Protein AF-A0A8R1EL65-F1 (afdb_monomer)

pLDDT: mean 80.08, std 17.12, range [37.72, 97.75]

Organism: Caenorhabditis japonica (NCBI:txid281687)

Mean predicted aligned error: 10.36 Å

Secondary structure (DSSP, 8-state):
------TTHHHHHHH---S------SSHHHHHHHHHHHHHHHHHTT-----B--S-HHHHHHS-TTTB----GGGS-TTTS----

Foldseek 3Di:
DDDPDDVCPVVCLLPDDDPDDDDDDPDLVVVLVCVVVVQVVQVVSVHHQFADDDPDVVSVVPDDPRRHHPPCLVPPDPVPNPDDD

Solvent-accessible surface area (backbone atoms only — not comparable to full-atom values): 5674 Å² total; per-residue (Å²): 131,89,73,78,87,52,90,56,51,65,59,46,65,78,66,62,84,76,93,76,85,87,82,86,62,96,44,64,69,51,44,48,46,49,52,55,51,49,48,53,51,30,48,75,69,77,41,79,81,59,61,48,85,67,93,48,67,69,50,50,68,71,50,54,76,85,41,41,45,83,75,57,61,86,74,47,60,76,89,74,45,80,78,83,126

Radius of gyration: 16.79 Å; Cα contacts (8 Å, |Δi|>4): 43; chains: 1; bounding box: 29×28×55 Å

Structure (mmCIF, N/CA/C/O backbone):
data_AF-A0A8R1EL65-F1
#
_entry.id   AF-A0A8R1EL65-F1
#
loop_
_atom_site.group_PDB
_atom_site.id
_atom_site.type_symbol
_atom_site.label_atom_id
_atom_site.label_alt_id
_atom_site.label_comp_id
_atom_site.label_asym_id
_atom_site.label_entity_id
_atom_site.label_seq_id
_atom_site.pdbx_PDB_ins_code
_atom_site.Cartn_x
_atom_site.Cartn_y
_atom_site.Cartn_z
_atom_site.occupancy
_atom_site.B_iso_or_equiv
_atom_site.auth_seq_id
_atom_site.auth_comp_id
_atom_site.auth_asym_id
_atom_site.auth_atom_id
_atom_site.pdbx_PDB_model_num
ATOM 1 N N . MET A 1 1 ? 8.511 14.422 -13.185 1.00 43.06 1 MET A N 1
ATOM 2 C CA . MET A 1 1 ? 9.890 13.914 -13.053 1.00 43.06 1 MET A CA 1
ATOM 3 C C . MET A 1 1 ? 10.275 13.385 -14.425 1.00 43.06 1 MET A C 1
ATOM 5 O O . MET A 1 1 ? 9.759 12.351 -14.824 1.00 43.06 1 MET A O 1
ATOM 9 N N . GLU A 1 2 ? 11.017 14.169 -15.207 1.00 49.41 2 GLU A N 1
ATOM 10 C CA . GLU A 1 2 ? 11.494 13.757 -16.535 1.00 49.41 2 GLU A CA 1
ATOM 11 C C . GLU A 1 2 ? 12.478 12.596 -16.351 1.00 49.41 2 GLU A C 1
ATOM 13 O O . GLU A 1 2 ? 13.576 12.784 -15.833 1.00 49.41 2 GLU A O 1
ATOM 18 N N . MET A 1 3 ? 12.064 11.379 -16.706 1.00 55.38 3 MET A N 1
ATOM 19 C CA . MET A 1 3 ? 12.987 10.253 -16.796 1.00 55.38 3 MET A CA 1
ATOM 20 C C . MET A 1 3 ? 13.733 10.380 -18.121 1.00 55.38 3 MET A C 1
ATOM 22 O O . MET A 1 3 ? 13.124 10.244 -19.180 1.00 55.38 3 MET A O 1
ATOM 26 N N . ALA A 1 4 ? 15.037 10.652 -18.067 1.00 58.09 4 ALA A N 1
ATOM 27 C CA . ALA A 1 4 ? 15.907 10.536 -19.232 1.00 58.09 4 ALA A CA 1
ATOM 28 C C . ALA A 1 4 ? 15.748 9.115 -19.812 1.00 58.09 4 ALA A C 1
ATOM 30 O O . ALA A 1 4 ? 15.978 8.158 -19.067 1.00 58.09 4 ALA A O 1
ATOM 31 N N . PRO A 1 5 ? 15.296 8.941 -21.069 1.00 59.84 5 PRO A N 1
ATOM 32 C CA . PRO A 1 5 ? 14.922 7.636 -21.600 1.00 59.84 5 PRO A CA 1
ATOM 33 C C . PRO A 1 5 ? 16.173 6.867 -22.031 1.00 59.84 5 PRO A C 1
ATOM 35 O O . PRO A 1 5 ? 16.488 6.750 -23.211 1.00 59.84 5 PRO A O 1
ATOM 38 N N . GLU A 1 6 ? 16.906 6.347 -21.054 1.00 77.19 6 GLU A N 1
ATOM 39 C CA . GLU A 1 6 ? 17.956 5.369 -21.299 1.00 77.19 6 GLU A CA 1
ATOM 40 C C . GLU A 1 6 ? 17.312 4.017 -21.615 1.00 77.19 6 GLU A C 1
ATOM 42 O O . GLU A 1 6 ? 16.397 3.572 -20.919 1.00 77.19 6 GLU A O 1
ATOM 47 N N . ALA A 1 7 ? 17.822 3.316 -22.632 1.00 77.31 7 ALA A N 1
ATOM 48 C CA . ALA A 1 7 ? 17.297 2.016 -23.074 1.00 77.31 7 ALA A CA 1
ATOM 49 C C . ALA A 1 7 ? 17.303 0.933 -21.970 1.00 77.31 7 ALA A C 1
ATOM 51 O O . ALA A 1 7 ? 16.686 -0.123 -22.112 1.00 77.31 7 ALA A O 1
ATOM 52 N N . ILE A 1 8 ? 18.024 1.176 -20.872 1.00 82.50 8 ILE A N 1
ATOM 53 C CA . ILE A 1 8 ? 18.088 0.297 -19.705 1.00 82.50 8 ILE A CA 1
ATOM 54 C C . ILE A 1 8 ? 16.921 0.499 -18.723 1.00 82.50 8 ILE A C 1
ATOM 56 O O . ILE A 1 8 ? 16.656 -0.401 -17.932 1.00 82.50 8 ILE A O 1
ATOM 60 N N . ASN A 1 9 ? 16.196 1.620 -18.778 1.00 77.12 9 ASN A N 1
ATOM 61 C CA . ASN A 1 9 ? 15.162 1.965 -17.796 1.00 77.12 9 ASN A CA 1
ATOM 62 C C . ASN A 1 9 ? 14.037 0.928 -17.730 1.00 77.12 9 ASN A C 1
ATOM 64 O O . ASN A 1 9 ? 13.662 0.514 -16.635 1.00 77.12 9 ASN A O 1
ATOM 68 N N . ASP A 1 10 ? 13.562 0.443 -18.879 1.00 75.69 10 ASP A N 1
ATOM 69 C CA . ASP A 1 10 ? 12.521 -0.592 -18.932 1.00 75.69 10 ASP A CA 1
ATOM 70 C C . ASP A 1 10 ? 13.008 -1.904 -18.308 1.00 75.69 10 ASP A C 1
ATOM 72 O O . ASP A 1 10 ? 12.278 -2.566 -17.570 1.00 75.69 10 ASP A O 1
ATOM 76 N N . LYS A 1 11 ? 14.279 -2.261 -18.547 1.00 76.69 11 LYS A N 1
ATOM 77 C CA . LYS A 1 11 ? 14.901 -3.441 -17.932 1.00 76.69 11 LYS A CA 1
ATOM 78 C C . LYS A 1 11 ? 15.057 -3.265 -16.427 1.00 76.69 11 LYS A C 1
ATOM 80 O O . LYS A 1 11 ? 14.825 -4.221 -15.696 1.00 76.69 11 LYS A O 1
ATOM 85 N N . ILE A 1 12 ? 15.430 -2.075 -15.955 1.00 76.81 12 ILE A N 1
ATOM 86 C CA . ILE A 1 12 ? 15.514 -1.781 -14.520 1.00 76.81 12 ILE A CA 1
ATOM 87 C C . ILE A 1 12 ? 14.124 -1.887 -13.895 1.00 76.81 12 ILE A C 1
ATOM 89 O O . ILE A 1 12 ? 13.973 -2.625 -12.932 1.00 76.81 12 ILE A O 1
ATOM 93 N N . ALA A 1 13 ? 13.101 -1.249 -14.466 1.00 71.25 13 ALA A N 1
ATOM 94 C CA . ALA A 1 13 ? 11.735 -1.287 -13.942 1.00 71.25 13 ALA A CA 1
ATOM 95 C C . ALA A 1 13 ? 11.170 -2.716 -13.850 1.00 71.25 13 ALA A C 1
ATOM 97 O O . ALA A 1 13 ? 10.562 -3.068 -12.846 1.00 71.25 13 ALA A O 1
ATOM 98 N N . GLN A 1 14 ? 11.425 -3.565 -14.854 1.00 68.38 14 GLN A N 1
ATOM 99 C CA . GLN A 1 14 ? 10.984 -4.968 -14.855 1.00 68.38 14 GLN A CA 1
ATOM 100 C C . GLN A 1 14 ? 11.722 -5.858 -13.841 1.00 68.38 14 GLN 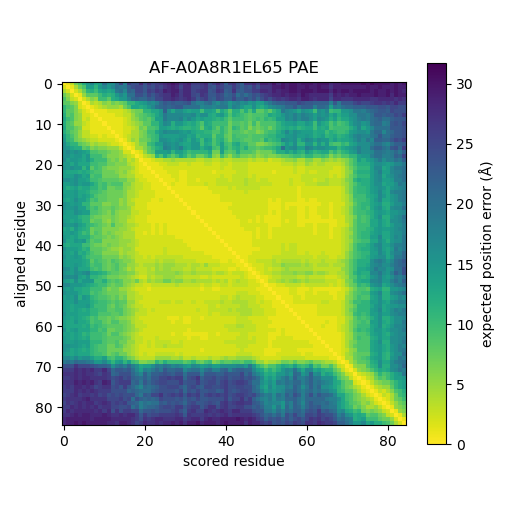A C 1
ATOM 102 O O . GLN A 1 14 ? 11.221 -6.925 -13.496 1.00 68.38 14 GLN A O 1
ATOM 107 N N . ASN A 1 15 ? 12.916 -5.459 -13.393 1.00 67.06 15 ASN A N 1
ATOM 108 C CA . ASN A 1 15 ? 13.774 -6.265 -12.516 1.00 67.06 15 ASN A CA 1
ATOM 109 C C . ASN A 1 15 ? 14.014 -5.624 -11.140 1.00 67.06 15 ASN A C 1
ATOM 111 O O . ASN A 1 15 ? 14.755 -6.179 -10.328 1.00 67.06 15 ASN A O 1
ATOM 115 N N . LEU A 1 16 ? 13.418 -4.463 -10.865 1.00 69.19 16 LEU A N 1
ATOM 116 C CA . LEU A 1 16 ? 13.543 -3.778 -9.589 1.00 69.19 16 LEU A CA 1
ATOM 117 C C . LEU A 1 16 ? 12.591 -4.418 -8.576 1.00 69.19 16 LEU A C 1
ATOM 119 O O . LEU A 1 16 ? 11.373 -4.272 -8.653 1.00 69.19 16 LEU A O 1
ATOM 123 N N . TYR A 1 17 ? 13.162 -5.102 -7.591 1.00 65.06 17 TYR A N 1
ATOM 124 C CA . TYR A 1 17 ? 12.418 -5.648 -6.464 1.00 65.06 17 TYR A CA 1
ATOM 125 C C . TYR A 1 17 ? 12.550 -4.697 -5.279 1.00 65.06 17 TYR A C 1
ATOM 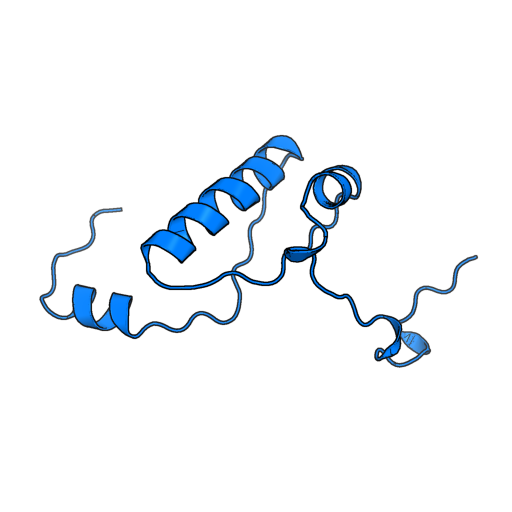127 O O . TYR A 1 17 ? 13.608 -4.596 -4.663 1.00 65.06 17 TYR A O 1
ATOM 135 N N . VAL A 1 18 ? 11.474 -3.971 -4.983 1.00 68.50 18 VAL A N 1
ATOM 136 C CA . VAL A 1 18 ? 11.361 -3.176 -3.758 1.00 68.50 18 VAL A CA 1
ATOM 137 C C . VAL A 1 18 ? 10.609 -4.010 -2.730 1.00 68.50 18 VAL A C 1
ATOM 139 O O . VAL A 1 18 ? 9.457 -4.374 -2.962 1.00 68.50 18 VAL A O 1
ATOM 142 N N . ASP A 1 19 ? 11.253 -4.297 -1.600 1.00 69.75 19 ASP A N 1
ATOM 143 C CA . ASP A 1 19 ? 10.632 -5.083 -0.529 1.00 69.75 19 ASP A CA 1
ATOM 144 C C . ASP A 1 19 ? 9.567 -4.278 0.225 1.00 69.75 19 ASP A C 1
ATOM 146 O O . ASP A 1 19 ? 8.537 -4.832 0.598 1.00 69.75 19 ASP A O 1
ATOM 150 N N . ASN A 1 20 ? 9.787 -2.969 0.416 1.00 85.69 20 ASN A N 1
ATOM 151 C CA . ASN A 1 20 ? 8.900 -2.087 1.175 1.00 85.69 20 ASN A CA 1
ATOM 152 C C . ASN A 1 20 ? 8.828 -0.679 0.576 1.00 85.69 20 ASN A C 1
ATOM 154 O O . ASN A 1 20 ? 9.831 -0.133 0.120 1.00 85.69 20 ASN A O 1
ATOM 158 N N . VAL A 1 21 ? 7.653 -0.058 0.676 1.00 88.00 21 VAL A N 1
ATOM 159 C CA . VAL A 1 21 ? 7.436 1.362 0.377 1.00 88.00 21 VAL A CA 1
ATOM 160 C C . VAL A 1 21 ? 6.868 2.030 1.621 1.00 88.00 21 VAL A C 1
ATOM 162 O O . VAL A 1 21 ? 5.993 1.466 2.278 1.00 88.00 21 VAL A O 1
ATOM 165 N N . LEU A 1 22 ? 7.371 3.221 1.942 1.00 91.25 22 LEU A N 1
ATOM 166 C CA . LEU A 1 22 ? 6.880 4.043 3.041 1.00 91.25 22 LEU A CA 1
ATOM 167 C C . LEU A 1 22 ? 6.258 5.320 2.478 1.00 91.25 22 LEU A C 1
ATOM 169 O O . LEU A 1 22 ? 6.875 5.998 1.659 1.00 91.25 22 LEU A O 1
ATOM 173 N N . PHE A 1 23 ? 5.066 5.645 2.965 1.00 92.81 23 PHE A N 1
ATOM 174 C CA . PHE A 1 23 ? 4.374 6.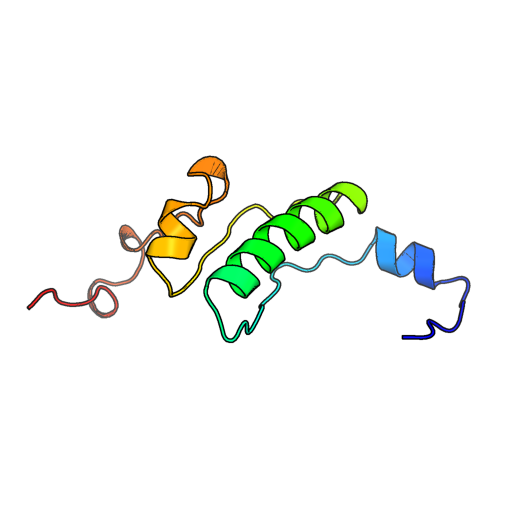900 2.693 1.00 92.81 23 PHE A CA 1
ATOM 175 C C . PHE A 1 23 ? 4.332 7.739 3.973 1.00 92.81 23 PHE A C 1
ATOM 177 O O . PHE A 1 23 ? 4.274 7.187 5.076 1.00 92.81 23 PHE A O 1
ATOM 184 N N . THR A 1 24 ? 4.362 9.062 3.831 1.00 95.31 24 THR A N 1
ATOM 185 C CA . THR A 1 24 ? 4.273 10.016 4.949 1.00 95.31 24 THR A CA 1
ATOM 186 C C . THR A 1 24 ? 3.112 10.994 4.735 1.00 95.31 24 THR A C 1
ATOM 188 O O . THR A 1 24 ? 3.366 12.187 4.574 1.00 95.31 24 THR A O 1
ATOM 191 N N . PRO A 1 25 ? 1.860 10.502 4.685 1.00 95.25 25 PRO A N 1
ATOM 192 C CA . PRO A 1 25 ? 0.689 11.351 4.511 1.00 95.25 25 PRO A CA 1
ATOM 193 C C . PRO A 1 25 ? 0.453 12.217 5.754 1.00 95.25 25 PRO A C 1
ATOM 195 O O . PRO A 1 25 ? 0.689 11.781 6.885 1.00 95.25 25 PRO A O 1
ATOM 198 N N . GLU A 1 26 ? -0.055 13.430 5.557 1.00 95.81 26 GLU A N 1
ATOM 199 C CA . GLU A 1 26 ? -0.411 14.353 6.641 1.00 95.81 26 GLU A CA 1
ATOM 200 C C . GLU A 1 26 ? -1.821 14.083 7.184 1.00 95.81 26 GLU A C 1
ATOM 202 O O . GLU A 1 26 ? -2.150 14.467 8.311 1.00 95.81 26 GLU A O 1
ATOM 207 N N . THR A 1 27 ? -2.667 13.407 6.398 1.00 96.81 27 THR A N 1
ATOM 208 C CA . THR A 1 27 ? -4.071 13.145 6.738 1.00 96.81 27 THR A CA 1
ATOM 209 C C . THR A 1 27 ? -4.482 11.689 6.508 1.00 96.81 27 THR A C 1
ATOM 211 O O . THR A 1 27 ? -3.877 10.956 5.727 1.00 96.81 27 THR A O 1
ATOM 214 N N . ALA A 1 28 ? -5.559 11.261 7.174 1.00 96.31 28 ALA A N 1
ATOM 215 C CA . ALA A 1 28 ? -6.129 9.925 6.989 1.00 96.31 28 ALA A CA 1
ATOM 216 C C . ALA A 1 28 ? -6.674 9.704 5.565 1.00 96.31 28 ALA A C 1
ATOM 218 O O . ALA A 1 28 ? -6.565 8.601 5.031 1.00 96.31 28 ALA A O 1
ATOM 219 N N . ASP A 1 29 ? -7.239 10.745 4.947 1.00 97.19 29 ASP A N 1
ATOM 220 C CA . ASP A 1 29 ? -7.760 10.668 3.579 1.00 97.19 29 ASP A CA 1
ATOM 221 C C . ASP A 1 29 ? -6.625 10.476 2.567 1.00 97.19 29 ASP A C 1
ATOM 223 O O . ASP A 1 29 ? -6.718 9.604 1.702 1.00 97.19 29 ASP A O 1
ATOM 227 N N . GLU A 1 30 ? -5.519 11.205 2.738 1.00 97.75 30 GLU A N 1
ATOM 228 C CA . GLU A 1 30 ? -4.303 11.027 1.939 1.00 97.75 30 GLU A CA 1
ATOM 229 C C . GLU A 1 30 ? -3.720 9.617 2.120 1.00 97.75 30 GLU A C 1
ATOM 231 O O . GLU A 1 30 ? -3.431 8.940 1.139 1.00 97.75 30 GLU A O 1
ATOM 236 N N . ALA A 1 31 ? -3.669 9.100 3.354 1.00 97.25 31 ALA A N 1
ATOM 237 C CA . ALA A 1 31 ? -3.208 7.734 3.619 1.00 97.25 31 ALA A CA 1
ATOM 238 C C . ALA A 1 31 ? -4.064 6.659 2.917 1.00 97.25 31 ALA A C 1
ATOM 240 O O . ALA A 1 31 ? -3.550 5.643 2.436 1.00 97.25 31 ALA A O 1
ATOM 241 N N . LEU A 1 32 ? -5.383 6.860 2.854 1.00 97.25 32 LEU A N 1
ATOM 242 C CA . LEU A 1 32 ? -6.296 5.965 2.137 1.00 97.25 32 LEU A CA 1
ATOM 243 C C . LEU A 1 32 ? -6.131 6.068 0.623 1.00 97.25 32 LEU A C 1
ATOM 245 O O . LEU A 1 32 ? -6.252 5.061 -0.086 1.00 97.25 32 LEU A O 1
ATOM 249 N N . GLU A 1 33 ? -5.880 7.271 0.121 1.00 97.75 33 GLU A N 1
ATOM 250 C CA . GLU A 1 33 ? -5.590 7.496 -1.285 1.00 97.75 33 GLU A CA 1
ATOM 251 C C . GLU A 1 33 ? -4.263 6.840 -1.689 1.00 97.75 33 GLU A C 1
ATOM 253 O O . GLU A 1 33 ? -4.234 6.100 -2.678 1.00 97.75 33 GLU A O 1
ATOM 258 N N . ASP A 1 34 ? -3.218 6.973 -0.872 1.00 96.94 34 ASP A N 1
ATOM 259 C CA . ASP A 1 34 ?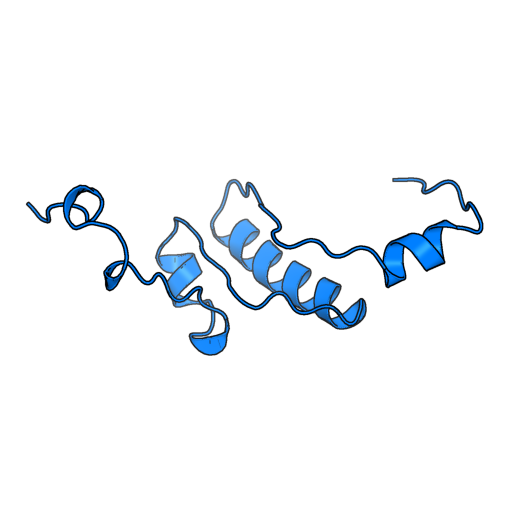 -1.933 6.290 -1.038 1.00 96.94 34 ASP A CA 1
ATOM 260 C C . ASP A 1 34 ? -2.094 4.769 -1.074 1.00 96.94 34 ASP A C 1
ATOM 262 O O . ASP A 1 34 ? -1.562 4.105 -1.969 1.00 96.94 34 ASP A O 1
ATOM 266 N N . TYR A 1 35 ? -2.884 4.188 -0.163 1.00 96.25 35 TYR A N 1
ATOM 267 C CA . TYR A 1 35 ? -3.207 2.756 -0.187 1.00 96.25 35 TYR A CA 1
ATOM 268 C C . TYR A 1 35 ? -3.820 2.335 -1.535 1.00 96.25 35 TYR A C 1
ATOM 270 O O . TYR A 1 35 ? -3.328 1.409 -2.188 1.00 96.25 35 TYR A O 1
ATOM 278 N N . ARG A 1 36 ? -4.865 3.034 -1.993 1.00 96.19 36 ARG A N 1
ATOM 279 C CA . ARG A 1 36 ? -5.587 2.687 -3.232 1.00 96.19 36 ARG A CA 1
ATOM 280 C C . ARG A 1 36 ? -4.710 2.861 -4.469 1.00 96.19 36 ARG A C 1
ATOM 282 O O . ARG A 1 36 ? -4.693 1.996 -5.351 1.00 96.19 36 ARG A O 1
ATOM 289 N N . ASN A 1 37 ? -3.997 3.979 -4.544 1.00 96.56 37 ASN A N 1
ATOM 290 C CA . ASN A 1 37 ? -3.173 4.331 -5.691 1.00 96.56 37 ASN A CA 1
ATOM 291 C C . ASN A 1 37 ? -1.943 3.427 -5.780 1.00 96.56 37 ASN A C 1
ATOM 293 O O . ASN A 1 37 ? -1.661 2.911 -6.863 1.00 96.56 37 ASN A O 1
ATOM 297 N N . SER A 1 38 ? -1.271 3.154 -4.658 1.00 94.69 38 SER A N 1
ATOM 298 C CA . SER A 1 38 ? -0.130 2.233 -4.619 1.00 94.69 38 SER A CA 1
ATOM 299 C C . SER A 1 38 ? -0.535 0.808 -4.992 1.00 94.69 38 SER A C 1
ATOM 301 O O . SER A 1 38 ? 0.118 0.201 -5.838 1.00 94.69 38 SER A O 1
ATOM 303 N N . LYS A 1 39 ? -1.652 0.281 -4.467 1.00 93.69 39 LYS A N 1
ATOM 304 C CA . LYS A 1 39 ? -2.130 -1.067 -4.816 1.00 93.69 39 LYS A CA 1
ATOM 305 C C . LYS A 1 39 ? -2.372 -1.204 -6.319 1.00 93.69 39 LYS A C 1
ATOM 307 O O . LYS A 1 39 ? -1.924 -2.168 -6.938 1.00 93.69 39 LYS A O 1
ATOM 312 N N . ARG A 1 40 ? -3.043 -0.214 -6.920 1.00 93.94 40 ARG A N 1
ATOM 313 C CA . ARG A 1 40 ? -3.301 -0.170 -8.366 1.00 93.94 40 ARG A CA 1
ATOM 314 C C . ARG A 1 40 ? -2.004 -0.054 -9.170 1.00 93.94 40 ARG A C 1
ATOM 316 O O . ARG A 1 40 ? -1.825 -0.800 -10.127 1.00 93.94 40 ARG A O 1
ATOM 323 N N . ALA A 1 41 ? -1.105 0.850 -8.784 1.00 91.56 41 ALA A N 1
ATOM 324 C CA . ALA A 1 41 ? 0.156 1.072 -9.487 1.00 91.56 41 ALA A CA 1
ATOM 325 C C . ALA A 1 41 ? 1.044 -0.178 -9.478 1.00 91.56 41 ALA A C 1
ATOM 327 O O . ALA A 1 41 ? 1.518 -0.596 -10.530 1.00 91.56 41 ALA A O 1
ATOM 328 N N . PHE A 1 42 ? 1.215 -0.819 -8.320 1.00 89.88 42 PHE A N 1
ATOM 329 C CA . PHE A 1 42 ? 2.046 -2.017 -8.205 1.00 89.88 42 PHE A CA 1
ATOM 330 C C . PHE A 1 42 ? 1.454 -3.199 -8.970 1.00 89.88 42 PHE A C 1
ATOM 332 O O . PHE A 1 42 ? 2.191 -3.856 -9.700 1.00 89.88 42 PHE A O 1
ATOM 339 N N . ASN A 1 43 ? 0.134 -3.402 -8.918 1.00 88.94 43 ASN A N 1
ATOM 340 C CA . ASN A 1 43 ? -0.521 -4.425 -9.737 1.00 88.94 43 ASN A CA 1
ATOM 341 C C . ASN A 1 43 ? -0.292 -4.199 -11.243 1.00 88.94 43 ASN A C 1
ATOM 343 O O . ASN A 1 43 ? -0.040 -5.158 -11.971 1.00 88.94 43 ASN A O 1
ATOM 347 N N . ASN A 1 44 ? -0.327 -2.944 -11.710 1.00 88.94 44 ASN A N 1
ATOM 348 C CA . ASN A 1 44 ? -0.054 -2.606 -13.112 1.00 88.94 44 ASN A CA 1
ATOM 349 C C . ASN A 1 44 ? 1.409 -2.853 -13.513 1.00 88.94 44 ASN A C 1
ATOM 351 O O . ASN A 1 44 ? 1.681 -3.136 -14.674 1.00 88.94 44 ASN A O 1
ATOM 355 N N . MET A 1 45 ? 2.341 -2.775 -12.562 1.00 83.88 45 MET A N 1
ATOM 356 C CA . MET A 1 45 ? 3.753 -3.117 -12.765 1.00 83.88 45 MET A CA 1
ATOM 357 C C . MET A 1 45 ? 4.021 -4.628 -12.652 1.00 83.88 45 MET A C 1
ATOM 359 O O . MET A 1 45 ? 5.175 -5.037 -12.586 1.00 83.88 45 MET A O 1
ATOM 363 N N . HIS A 1 46 ? 2.978 -5.467 -12.592 1.00 83.25 46 HIS A N 1
ATOM 364 C CA . HIS A 1 46 ? 3.088 -6.901 -12.293 1.00 83.25 46 HIS A CA 1
ATOM 365 C C . HIS A 1 46 ? 3.797 -7.199 -10.958 1.00 83.25 46 HIS A C 1
ATOM 367 O O . HIS A 1 46 ? 4.327 -8.288 -10.741 1.00 83.25 46 HIS A O 1
ATOM 373 N N . MET A 1 47 ? 3.765 -6.235 -10.038 1.00 84.31 47 MET A N 1
ATOM 374 C CA . MET A 1 47 ? 4.226 -6.360 -8.662 1.00 84.31 47 MET A CA 1
ATOM 375 C C . MET A 1 47 ? 3.022 -6.528 -7.732 1.00 84.31 47 MET A C 1
ATOM 377 O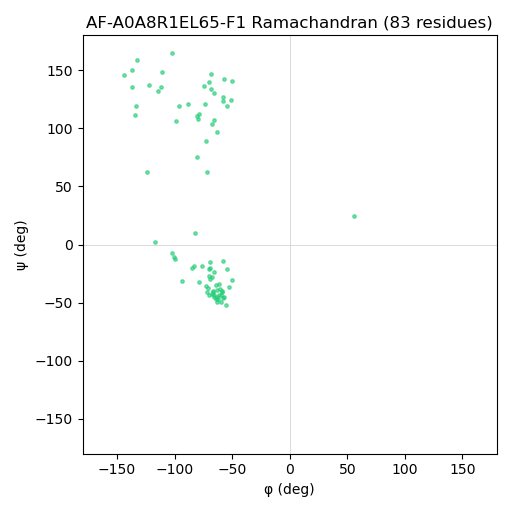 O . MET A 1 47 ? 1.880 -6.263 -8.097 1.00 84.31 47 MET A O 1
ATOM 381 N N . ASN A 1 48 ? 3.261 -6.961 -6.497 1.00 82.38 48 ASN A N 1
ATOM 382 C CA . ASN A 1 48 ? 2.194 -7.091 -5.510 1.00 82.38 48 ASN A CA 1
ATOM 383 C C . ASN A 1 48 ? 2.633 -6.512 -4.164 1.00 82.38 48 ASN A C 1
ATOM 385 O O . ASN A 1 48 ? 3.478 -7.100 -3.487 1.00 82.38 48 ASN A O 1
ATOM 389 N N . LEU A 1 49 ? 2.021 -5.393 -3.764 1.00 88.19 49 LEU A N 1
ATOM 390 C CA . LEU A 1 49 ? 2.076 -4.894 -2.390 1.00 88.19 49 LEU A CA 1
ATOM 391 C C . LEU A 1 49 ? 1.070 -5.673 -1.544 1.00 88.19 49 LEU A C 1
ATOM 393 O O . LEU A 1 49 ? -0.146 -5.539 -1.697 1.00 88.19 49 LEU A O 1
ATOM 397 N N . ARG A 1 50 ? 1.596 -6.538 -0.677 1.00 86.88 50 ARG A N 1
ATOM 398 C CA . ARG A 1 50 ? 0.801 -7.555 0.026 1.00 86.88 50 ARG A CA 1
ATOM 399 C C . ARG A 1 50 ? 0.318 -7.112 1.399 1.00 86.88 50 ARG A C 1
ATOM 401 O O . ARG A 1 50 ? -0.716 -7.587 1.843 1.00 86.88 50 ARG A O 1
ATOM 408 N N . GLN A 1 51 ? 1.091 -6.275 2.084 1.00 89.88 51 GLN A N 1
ATOM 409 C CA . GLN A 1 51 ? 0.895 -5.986 3.498 1.00 89.88 51 GLN A CA 1
ATOM 410 C C . GLN A 1 51 ? 0.968 -4.486 3.742 1.00 89.88 51 GLN A C 1
ATOM 412 O O . GLN A 1 51 ? 1.996 -3.862 3.500 1.00 89.88 51 GLN A O 1
ATOM 417 N N . TYR A 1 52 ? -0.129 -3.935 4.244 1.00 93.88 52 TYR A N 1
ATOM 418 C CA . TYR A 1 52 ? -0.265 -2.530 4.591 1.00 93.88 52 TYR A CA 1
ATOM 419 C C . TYR A 1 52 ? -0.381 -2.366 6.102 1.00 93.88 52 TYR A C 1
ATOM 421 O O . TYR A 1 52 ? -1.118 -3.093 6.772 1.00 93.88 52 TYR A O 1
ATOM 429 N N . VAL A 1 53 ? 0.345 -1.389 6.636 1.00 93.38 53 VAL A N 1
ATOM 430 C CA . VAL A 1 53 ? 0.275 -0.975 8.036 1.00 93.38 53 VAL A CA 1
ATOM 431 C C . VAL A 1 53 ? 0.282 0.548 8.099 1.00 93.38 53 VAL A C 1
ATOM 433 O O . VAL A 1 53 ? 1.047 1.202 7.397 1.00 93.38 53 VAL A O 1
ATOM 436 N N . CYS A 1 54 ? -0.588 1.105 8.932 1.00 92.88 54 CYS A N 1
ATOM 437 C CA . CYS A 1 54 ? -0.720 2.532 9.186 1.00 92.88 54 CYS A CA 1
ATOM 438 C C . CYS A 1 54 ? -0.882 2.739 10.698 1.00 92.88 54 CYS A C 1
ATOM 440 O O . CYS A 1 54 ? -1.390 1.867 11.406 1.00 92.88 54 CYS A O 1
ATOM 442 N N . ASN A 1 55 ? -0.422 3.883 11.198 1.00 91.06 55 ASN A N 1
ATOM 443 C CA . ASN A 1 55 ? -0.568 4.276 12.599 1.00 91.06 55 ASN A CA 1
ATOM 444 C C . ASN A 1 55 ? -1.991 4.760 12.944 1.00 91.06 55 ASN A C 1
ATOM 446 O O . ASN A 1 55 ? -2.345 4.778 14.122 1.00 91.06 55 ASN A O 1
ATOM 450 N N . ASP A 1 56 ? -2.803 5.125 11.948 1.00 92.62 56 ASP A N 1
ATOM 451 C CA . ASP A 1 56 ? -4.192 5.538 12.130 1.00 92.62 56 ASP A CA 1
ATOM 452 C C . ASP A 1 56 ? -5.141 4.324 12.090 1.00 92.62 56 ASP A C 1
ATOM 454 O O . ASP A 1 56 ? -5.229 3.583 11.105 1.00 92.62 56 ASP A O 1
ATOM 458 N N . SER A 1 57 ? -5.882 4.112 13.180 1.00 92.38 57 SER A N 1
ATOM 459 C CA . SER A 1 57 ? -6.795 2.975 13.325 1.00 92.38 57 SER A CA 1
ATOM 460 C C . SER A 1 57 ? -8.037 3.059 12.432 1.00 92.38 57 SER A C 1
ATOM 462 O O . SER A 1 57 ? -8.577 2.016 12.060 1.00 92.38 57 SER A O 1
ATOM 464 N N . LYS A 1 58 ? -8.485 4.264 12.055 1.00 93.25 58 LYS A N 1
ATOM 465 C CA . LYS A 1 58 ? -9.594 4.462 11.109 1.00 93.25 58 LYS A CA 1
ATOM 466 C C . LYS A 1 58 ? -9.158 4.101 9.698 1.00 93.25 58 LYS A C 1
ATOM 468 O O . LYS A 1 58 ? -9.898 3.433 8.985 1.00 93.25 58 LYS A O 1
ATOM 473 N N . VAL A 1 59 ? -7.941 4.484 9.313 1.00 95.75 59 VAL A N 1
ATOM 474 C CA . VAL A 1 59 ? -7.357 4.057 8.033 1.00 95.75 59 VAL A CA 1
ATOM 475 C C . VAL A 1 59 ? -7.259 2.534 8.005 1.00 95.75 59 VAL A C 1
ATOM 477 O O . VAL A 1 59 ? -7.759 1.890 7.081 1.00 95.75 59 VAL A O 1
ATOM 480 N N . MET A 1 60 ? -6.698 1.939 9.063 1.00 95.56 60 MET A N 1
ATOM 481 C CA . MET A 1 60 ? -6.562 0.487 9.152 1.00 95.56 60 MET A CA 1
ATOM 482 C C . MET A 1 60 ? -7.902 -0.248 9.136 1.00 95.56 60 MET A C 1
ATOM 484 O O . MET A 1 60 ? -7.948 -1.337 8.572 1.00 95.56 60 MET A O 1
ATOM 488 N N . SER A 1 61 ? -8.983 0.305 9.702 1.00 95.00 61 SER A N 1
ATOM 489 C CA . SER A 1 61 ? -10.301 -0.348 9.696 1.00 95.00 61 SER A CA 1
ATOM 490 C C . SER A 1 61 ? -10.938 -0.404 8.303 1.00 95.00 61 SER A C 1
ATOM 492 O O . SER A 1 61 ? -11.650 -1.366 8.014 1.00 95.00 61 SER A O 1
ATOM 494 N N . ILE A 1 62 ? -10.630 0.567 7.437 1.00 96.44 62 ILE A N 1
ATOM 495 C CA . ILE A 1 62 ? -11.113 0.650 6.050 1.00 96.44 62 ILE A CA 1
ATOM 496 C C . ILE A 1 62 ? -10.326 -0.282 5.116 1.00 96.44 62 ILE A C 1
ATOM 498 O O . ILE A 1 62 ? -10.894 -0.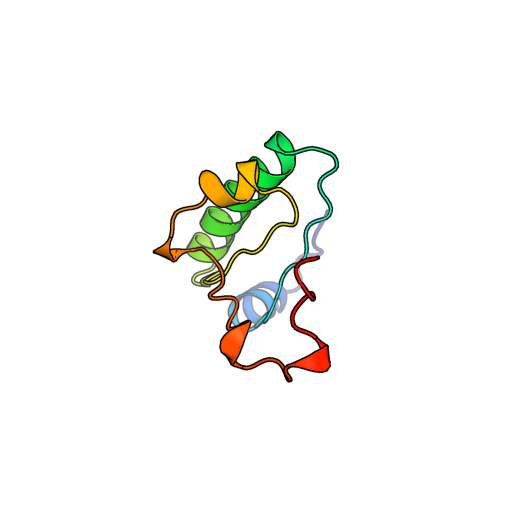810 4.159 1.00 96.44 62 ILE A O 1
ATOM 502 N N . ILE A 1 63 ? -9.033 -0.504 5.378 1.00 95.69 63 ILE A N 1
ATOM 503 C CA . ILE A 1 63 ? -8.208 -1.422 4.577 1.00 95.69 63 ILE A CA 1
ATOM 504 C C . ILE A 1 63 ? -8.722 -2.869 4.745 1.00 95.69 63 ILE A C 1
ATOM 506 O O . ILE A 1 63 ? -8.883 -3.320 5.883 1.00 95.69 63 ILE A O 1
ATOM 510 N N . PRO A 1 64 ? -8.951 -3.630 3.652 1.00 95.38 64 PRO A N 1
ATOM 511 C CA . PRO A 1 64 ? -9.393 -5.023 3.715 1.00 95.38 64 PRO A CA 1
ATOM 512 C C . PRO A 1 64 ? -8.448 -5.917 4.522 1.00 95.38 64 PRO A C 1
ATOM 514 O O . PRO A 1 64 ? -7.232 -5.813 4.391 1.00 95.38 64 PRO A O 1
ATOM 517 N N . GLU A 1 65 ? -8.995 -6.867 5.286 1.00 92.88 65 GLU A N 1
ATOM 518 C CA . GLU A 1 65 ? -8.209 -7.798 6.121 1.00 92.88 65 GLU A CA 1
ATOM 519 C C . GLU A 1 65 ? -7.117 -8.542 5.368 1.00 92.88 65 GLU A C 1
ATOM 521 O O . GLU A 1 65 ? -6.031 -8.738 5.904 1.00 92.88 65 GLU A O 1
ATOM 526 N N . THR A 1 66 ? -7.386 -8.906 4.118 1.00 93.06 66 THR A N 1
ATOM 527 C CA . THR A 1 66 ? -6.444 -9.612 3.245 1.00 93.06 66 THR A CA 1
ATOM 528 C C . THR A 1 66 ? -5.217 -8.782 2.879 1.00 93.06 66 THR A C 1
ATOM 530 O O . THR A 1 66 ? -4.187 -9.355 2.542 1.00 93.06 66 THR A O 1
ATOM 533 N N . ASP A 1 67 ? -5.331 -7.454 2.936 1.00 94.25 67 ASP A N 1
ATOM 534 C CA . ASP A 1 67 ? -4.254 -6.510 2.638 1.00 94.25 67 ASP A CA 1
ATOM 535 C C . ASP A 1 67 ? -3.583 -5.977 3.913 1.00 94.25 67 ASP A C 1
ATOM 537 O O . ASP A 1 67 ? -2.517 -5.363 3.838 1.00 94.25 67 ASP A O 1
ATOM 541 N N . ARG A 1 68 ? -4.172 -6.195 5.097 1.00 93.12 68 ARG A N 1
ATOM 542 C CA . ARG A 1 68 ? -3.580 -5.760 6.365 1.00 93.12 68 ARG A CA 1
ATOM 543 C C . ARG A 1 68 ? -2.321 -6.577 6.653 1.00 93.12 68 ARG A C 1
ATOM 545 O O . ARG A 1 68 ? -2.304 -7.804 6.553 1.00 93.12 68 ARG A O 1
ATOM 552 N N . ALA A 1 69 ? -1.253 -5.895 7.053 1.00 89.12 69 ALA A N 1
ATOM 553 C CA . ALA A 1 69 ? -0.073 -6.563 7.569 1.00 89.12 69 ALA A CA 1
ATOM 554 C C . ALA A 1 69 ? -0.479 -7.418 8.772 1.00 89.12 69 ALA A C 1
ATOM 556 O O . ALA A 1 69 ? -1.083 -6.926 9.729 1.00 89.12 69 ALA A O 1
ATOM 557 N N . ILE A 1 70 ? -0.128 -8.704 8.737 1.00 79.06 70 ILE A N 1
ATOM 558 C CA . ILE A 1 70 ? -0.264 -9.564 9.907 1.00 79.06 70 ILE A CA 1
ATOM 559 C C . ILE A 1 70 ? 0.844 -9.118 10.848 1.00 79.06 70 ILE A C 1
ATOM 561 O O . ILE A 1 70 ? 1.968 -9.620 10.776 1.00 79.06 70 ILE A O 1
ATOM 565 N N . LEU A 1 71 ? 0.551 -8.142 11.710 1.00 62.59 71 LEU A N 1
ATOM 566 C CA . LEU A 1 71 ? 1.431 -7.850 12.824 1.00 62.59 71 LEU A CA 1
ATOM 567 C C . LEU A 1 71 ? 1.426 -9.112 13.684 1.00 62.59 71 LEU A C 1
ATOM 569 O O . LEU A 1 71 ? 0.532 -9.338 14.499 1.00 62.59 71 LEU A O 1
ATOM 573 N N . LYS A 1 72 ? 2.431 -9.970 13.503 1.00 56.12 72 LYS A N 1
ATOM 574 C CA . LYS A 1 72 ? 2.734 -11.028 14.459 1.00 56.12 72 LYS A CA 1
ATOM 575 C C . LYS A 1 72 ? 3.342 -10.371 15.701 1.00 56.12 72 LYS A C 1
ATOM 577 O O . LYS A 1 72 ? 4.479 -10.644 16.062 1.00 56.12 72 LYS A O 1
ATOM 582 N N . LEU A 1 73 ? 2.569 -9.516 16.376 1.00 47.84 73 LEU A N 1
ATOM 583 C CA . LEU A 1 73 ? 2.856 -9.017 17.725 1.00 47.84 73 LEU A CA 1
ATOM 584 C C . LEU A 1 73 ? 3.175 -10.189 18.667 1.00 47.84 73 LEU A C 1
ATOM 586 O O . LEU A 1 73 ? 4.011 -10.069 19.549 1.00 47.84 73 LEU A O 1
ATOM 590 N N . GLN A 1 74 ? 2.583 -11.355 18.397 1.00 47.44 74 GLN A N 1
ATOM 591 C CA . GLN A 1 74 ? 2.808 -12.616 19.105 1.00 47.44 74 GLN A CA 1
ATOM 592 C C . GLN A 1 74 ? 4.197 -13.245 18.876 1.00 47.44 74 GLN A C 1
ATOM 594 O O . GLN A 1 74 ? 4.565 -14.144 19.625 1.00 47.44 74 GLN A O 1
AT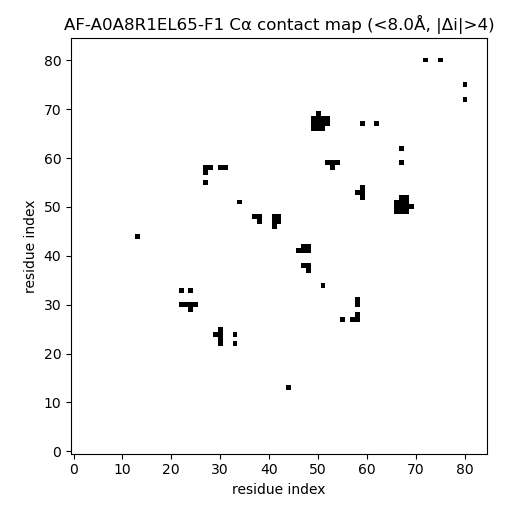OM 599 N N . LEU A 1 75 ? 4.965 -12.807 17.869 1.00 50.84 75 LEU A N 1
ATOM 600 C CA . LEU A 1 75 ? 6.354 -13.242 17.650 1.00 50.84 75 LEU A CA 1
ATOM 601 C C . LEU A 1 75 ? 7.389 -12.227 18.139 1.00 50.84 75 LEU A C 1
ATOM 603 O O . LEU A 1 75 ? 8.573 -12.556 18.191 1.00 50.84 75 LEU A O 1
ATOM 607 N N . LEU A 1 76 ? 6.974 -11.005 18.484 1.00 51.03 76 LEU A N 1
ATOM 608 C CA . LEU A 1 76 ? 7.881 -10.062 19.122 1.00 51.03 76 LEU A CA 1
ATOM 609 C C . LEU A 1 76 ? 8.174 -10.546 20.548 1.00 51.03 76 LEU A C 1
ATOM 611 O O . LEU A 1 76 ? 7.247 -11.008 21.228 1.00 51.03 76 LEU A O 1
ATOM 615 N N . PRO A 1 77 ? 9.432 -10.440 21.020 1.00 56.78 77 PRO A N 1
ATOM 616 C CA . PRO A 1 77 ? 9.759 -10.714 22.411 1.00 56.78 77 PRO A CA 1
ATOM 617 C C . PRO A 1 77 ? 8.808 -9.935 23.324 1.00 56.78 77 PRO A C 1
ATOM 619 O O . PRO A 1 77 ? 8.45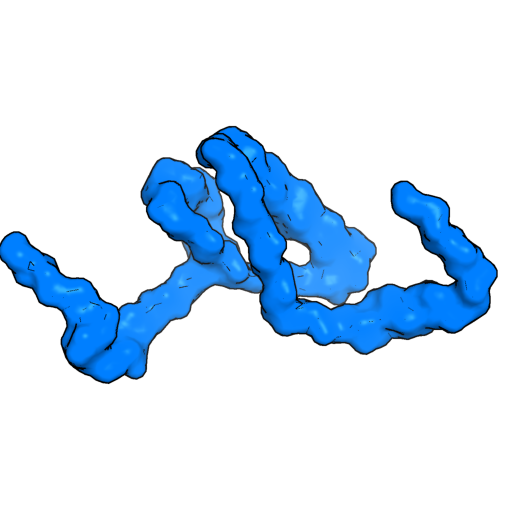6 -8.791 23.029 1.00 56.78 77 PRO A O 1
ATOM 622 N N . LYS A 1 78 ? 8.366 -10.558 24.424 1.00 58.88 78 LYS A N 1
ATOM 623 C CA . LYS A 1 78 ? 7.335 -10.003 25.326 1.00 58.88 78 LYS A CA 1
ATOM 624 C C . LYS A 1 78 ? 7.664 -8.596 25.848 1.00 58.88 78 LYS A C 1
ATOM 626 O O . LYS A 1 78 ? 6.761 -7.880 26.253 1.00 58.88 78 LYS A O 1
ATOM 631 N N . GLU A 1 79 ? 8.932 -8.197 25.821 1.00 64.81 79 GLU A N 1
ATOM 632 C CA . GLU A 1 79 ? 9.409 -6.853 26.171 1.00 64.81 79 GLU A CA 1
ATOM 633 C C . GLU A 1 79 ? 9.019 -5.741 25.175 1.00 64.81 79 GLU A C 1
ATOM 635 O O . GLU A 1 79 ? 8.995 -4.577 25.563 1.00 64.81 79 GLU A O 1
ATOM 640 N N . PHE A 1 80 ? 8.672 -6.082 23.927 1.00 54.56 80 PHE A N 1
ATOM 641 C CA . PHE A 1 80 ? 8.222 -5.140 22.888 1.00 54.56 80 PHE A CA 1
ATOM 642 C C . PHE A 1 80 ? 6.703 -5.147 22.672 1.00 54.56 80 PHE A C 1
ATOM 644 O O . PHE A 1 80 ? 6.175 -4.316 21.930 1.00 54.56 80 PHE A O 1
ATOM 651 N N . GL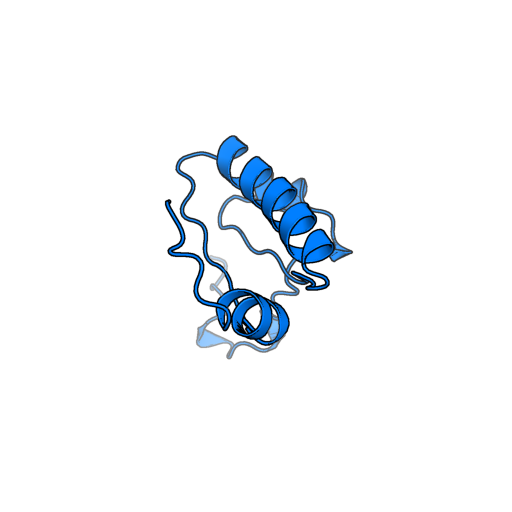N A 1 81 ? 5.983 -6.069 23.314 1.00 57.28 81 GLN A N 1
ATOM 652 C CA . GLN A 1 81 ? 4.526 -6.013 23.389 1.00 57.28 81 GLN A CA 1
ATOM 653 C C . GLN A 1 81 ? 4.179 -4.896 24.381 1.00 57.28 81 GLN A C 1
ATOM 655 O O . GLN A 1 81 ? 4.651 -4.921 25.520 1.00 57.28 81 GLN A O 1
ATOM 660 N N . ARG A 1 82 ? 3.426 -3.872 23.945 1.00 57.41 82 ARG A N 1
ATOM 661 C CA . ARG A 1 82 ? 2.991 -2.789 24.843 1.00 57.41 82 ARG A CA 1
ATOM 662 C C . ARG A 1 82 ? 2.347 -3.427 26.073 1.00 57.41 82 ARG A C 1
ATOM 664 O O . ARG A 1 82 ? 1.439 -4.239 25.939 1.00 57.41 82 ARG A O 1
ATOM 671 N N . LYS A 1 83 ? 2.851 -3.081 27.259 1.00 48.09 83 LYS A N 1
ATOM 672 C CA . LYS A 1 83 ? 2.168 -3.398 28.510 1.00 48.09 83 LYS A CA 1
ATOM 673 C C . LYS A 1 83 ? 0.898 -2.564 28.517 1.00 48.09 83 LYS A C 1
ATOM 675 O O . LYS A 1 83 ? 0.973 -1.349 28.696 1.00 48.09 83 LYS A O 1
ATOM 680 N N . ASP A 1 84 ? -0.225 -3.206 28.236 1.00 51.47 84 ASP A N 1
ATOM 681 C CA . ASP A 1 84 ? -1.528 -2.616 28.497 1.00 51.47 84 ASP A CA 1
ATOM 682 C C . ASP A 1 84 ? -1.582 -2.307 30.002 1.00 51.47 84 ASP A C 1
ATOM 684 O O . ASP A 1 84 ? -1.261 -3.163 30.833 1.00 51.47 84 ASP A O 1
ATOM 688 N N . ASN A 1 85 ? -1.837 -1.037 30.310 1.00 37.72 85 ASN A N 1
ATOM 689 C CA . ASN A 1 85 ? -1.847 -0.462 31.654 1.00 37.72 85 ASN A CA 1
ATOM 690 C C . ASN A 1 85 ? -3.204 -0.701 32.319 1.00 37.72 85 ASN A C 1
ATOM 692 O O . ASN A 1 85 ? -4.220 -0.505 31.613 1.00 37.72 85 ASN A O 1
#

Sequence (85 aa):
MEMAPEAINDKIAQNLYVDNVLFTPETADEALEDYRNSKRAFNNMHMNLRQYVCNDSKVMSIIPETDRAILKLQLLPKEFQRKDN